Protein 4KRW (pdb70)

Nearest PDB structures (foldseek):
  4krw-assembly1_A-2  TM=1.015E+00  e=2.185E-10  Pseudomonas aeruginosa UCBPP-PA14
  4kji-assembly1_B  TM=9.568E-01  e=1.074E-08  Pseudomonas aeruginosa UCBPP-PA14
  8cxj-assembly4_H  TM=4.936E-01  e=4.977E+00  Streptococcus pyogenes
  3ctr-assembly1_A  TM=4.353E-01  e=3.812E+00  Homo sapiens
  3j80-assembly1_j  TM=2.978E-01  e=6.161E+00  Saccharomyces cerevisiae

Foldseek 3Di:
DKDKDKDKAAPPWDKDKDFAPPDDDVVQVVQCVPPRKDWDQDDDPDRITIIMIIGHPRMDIGTPVVD

Structure (mmCIF, N/CA/C/O backbone):
data_4KRW
#
_entry.id   4KRW
#
_cell.length_a   41.137
_cell.length_b   41.137
_cell.length_c   72.530
_cell.angle_alpha   90.00
_cell.angle_beta   90.00
_cell.angle_gamma   120.00
#
_symmetry.space_group_name_H-M   'P 31 1 2'
#
loop_
_entity.id
_entity.type
_entity.pdbx_description
1 polymer 'RsmN, a RNA-binding protein of Regulator of Secondary Metabolism'
2 non-polymer 'IODIDE ION'
3 water water
#
loop_
_atom_site.group_PDB
_atom_site.id
_atom_site.type_symbol
_atom_site.label_atom_id
_atom_site.label_alt_id
_atom_site.label_comp_id
_atom_site.label_asym_id
_atom_site.label_entity_id
_atom_site.label_seq_id
_atom_site.pdbx_PDB_ins_code
_atom_site.Cartn_x
_atom_site.Cartn_y
_atom_site.Cartn_z
_atom_site.occupancy
_atom_site.B_iso_or_equiv
_atom_site.auth_seq_id
_atom_site.auth_comp_id
_atom_site.auth_asym_id
_atom_site.auth_atom_id
_atom_site.pdbx_PDB_model_num
ATOM 1 N N . SER A 1 8 ? 11.469 3.211 -1.406 1.00 51.29 0 SER A N 1
ATOM 2 C CA . SER A 1 8 ? 11.443 1.728 -1.311 1.00 47.65 0 SER A CA 1
ATOM 3 C C . SER A 1 8 ? 12.670 1.270 -0.533 1.00 45.43 0 SER A C 1
ATOM 4 O O . SER A 1 8 ? 13.521 2.076 -0.123 1.00 46.97 0 SER A O 1
ATOM 7 N N . MET A 1 9 ? 12.761 -0.032 -0.316 1.00 38.08 1 MET A N 1
ATOM 8 C CA . MET A 1 9 ? 13.724 -0.532 0.640 1.00 37.44 1 MET A CA 1
ATOM 9 C C . MET A 1 9 ? 14.794 -1.342 -0.099 1.00 30.47 1 MET A C 1
ATOM 10 O O . MET A 1 9 ? 14.517 -1.898 -1.157 1.00 31.85 1 MET A O 1
ATOM 15 N N . GLY A 1 10 ? 16.004 -1.352 0.449 1.00 27.10 2 GLY A N 1
ATOM 16 C CA . GLY A 1 10 ? 17.039 -2.302 0.077 1.00 26.46 2 GLY A CA 1
ATOM 17 C C . GLY A 1 10 ? 16.833 -3.580 0.874 1.00 26.34 2 GLY A C 1
ATOM 18 O O . GLY A 1 10 ? 16.404 -3.521 2.033 1.00 22.77 2 GLY A O 1
ATOM 19 N N . PHE A 1 11 ? 17.175 -4.724 0.248 1.00 26.64 3 PHE A N 1
ATOM 20 C CA . PHE A 1 11 ? 16.955 -6.064 0.786 1.00 27.76 3 PHE A CA 1
ATOM 21 C C . PHE A 1 11 ? 18.175 -6.888 0.536 1.00 28.81 3 PHE A C 1
ATOM 22 O O . PHE A 1 11 ? 18.644 -6.952 -0.620 1.00 25.60 3 PHE A O 1
ATOM 30 N N . LEU A 1 12 ? 18.708 -7.517 1.593 1.00 22.79 4 LEU A N 1
ATO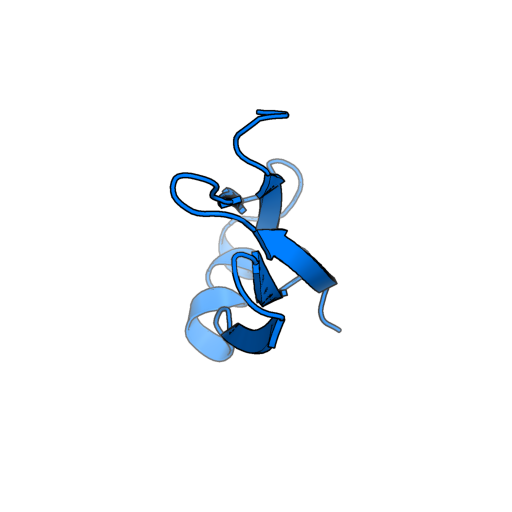M 31 C CA . LEU A 1 12 ? 19.838 -8.374 1.404 1.00 25.67 4 LEU A CA 1
ATOM 32 C C . LEU A 1 12 ? 19.572 -9.591 2.282 1.00 25.34 4 LEU A C 1
ATOM 33 O O . LEU A 1 12 ? 19.290 -9.413 3.480 1.00 24.96 4 LEU A O 1
ATOM 38 N N . ILE A 1 13 ? 19.650 -10.799 1.701 1.00 20.85 5 ILE A N 1
ATOM 39 C CA . ILE A 1 13 ?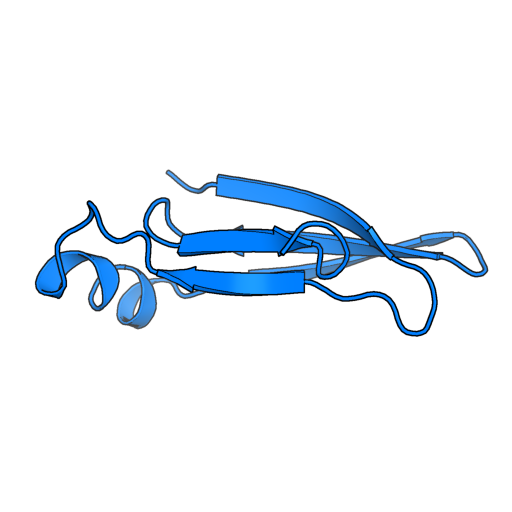 19.502 -12.040 2.469 1.00 19.97 5 ILE A CA 1
ATOM 40 C C . ILE A 1 13 ? 20.833 -12.765 2.222 1.00 21.77 5 ILE A C 1
ATOM 41 O O . ILE A 1 13 ? 21.221 -12.929 1.059 1.00 18.35 5 ILE A O 1
ATOM 46 N N . LEU A 1 14 ? 21.562 -13.142 3.286 1.00 19.72 6 LEU A N 1
ATOM 47 C CA . LEU A 1 14 ? 22.739 -13.967 3.094 1.00 21.35 6 LEU A CA 1
ATOM 48 C C . LEU A 1 14 ? 22.832 -15.119 4.055 1.00 22.31 6 LEU A C 1
ATOM 49 O O . LEU A 1 14 ? 22.437 -15.017 5.237 1.00 22.38 6 LEU A O 1
ATOM 54 N N . SER A 1 15 ? 23.398 -16.209 3.566 1.00 20.84 7 SER A N 1
ATOM 55 C CA . SER A 1 15 ? 23.705 -17.328 4.437 1.00 20.44 7 SER A CA 1
ATOM 56 C C . SER A 1 15 ? 24.828 -16.903 5.407 1.00 19.07 7 SER A C 1
ATOM 57 O O . SER A 1 15 ? 25.758 -16.226 5.018 1.00 20.91 7 SER A O 1
ATOM 60 N N . ARG A 1 16 ? 24.689 -17.224 6.699 1.00 17.27 8 ARG A N 1
ATOM 61 C CA . ARG A 1 16 ? 25.746 -16.901 7.664 1.00 17.86 8 ARG A CA 1
ATOM 62 C C . ARG A 1 16 ? 25.950 -18.180 8.475 1.00 19.39 8 ARG A C 1
ATOM 63 O O . ARG A 1 16 ? 24.974 -18.811 8.874 1.00 21.14 8 ARG A O 1
ATOM 71 N N . ARG A 1 17 ? 27.209 -18.545 8.715 1.00 21.53 9 ARG A N 1
ATOM 72 C CA . ARG A 1 17 ? 27.564 -19.666 9.604 1.00 25.79 9 ARG A CA 1
ATOM 73 C C . ARG A 1 17 ? 27.864 -19.061 10.934 1.00 25.38 9 ARG A C 1
ATOM 74 O O . ARG A 1 17 ? 27.935 -17.863 11.038 1.00 23.20 9 ARG A O 1
ATOM 82 N N . GLU A 1 18 ? 28.100 -19.895 11.950 1.00 25.68 10 GLU A N 1
ATOM 83 C CA . GLU A 1 18 ? 28.547 -19.402 13.264 1.00 25.54 10 GLU A CA 1
ATOM 84 C C . GLU A 1 18 ? 29.759 -18.505 13.233 1.00 22.67 10 GLU A C 1
ATOM 85 O O . GLU A 1 18 ? 30.757 -18.794 12.574 1.00 22.35 10 GLU A O 1
ATOM 91 N N . GLY A 1 19 ? 29.688 -17.404 13.961 1.00 20.52 11 GLY A N 1
ATOM 92 C CA . GLY A 1 19 ? 30.782 -16.439 13.951 1.00 20.25 11 GLY A CA 1
ATOM 93 C C . GLY A 1 19 ? 30.788 -15.556 12.700 1.00 21.56 11 GLY A C 1
ATOM 94 O O . GLY A 1 19 ? 31.664 -14.702 12.586 1.00 26.69 11 GLY A O 1
ATOM 95 N N . GLU A 1 20 ? 29.828 -15.713 11.765 1.00 20.55 12 GLU A N 1
ATOM 96 C CA . GLU A 1 20 ? 29.795 -14.764 10.632 1.00 22.14 12 GLU A CA 1
ATOM 97 C C . GLU A 1 20 ? 28.749 -13.660 10.884 1.00 24.34 12 GLU A C 1
ATOM 98 O O . GLU A 1 20 ? 27.642 -13.929 11.435 1.00 22.78 12 GLU A O 1
ATOM 104 N N . GLY A 1 21 ? 29.097 -12.444 10.468 1.00 22.13 13 GLY A N 1
ATOM 105 C CA . GLY A 1 21 ? 28.199 -11.285 10.719 1.00 23.45 13 GLY A CA 1
ATOM 106 C C . GLY A 1 21 ? 28.028 -10.266 9.584 1.00 22.02 13 GLY A C 1
ATOM 107 O O . GLY A 1 21 ? 28.624 -10.413 8.491 1.00 21.74 13 GLY A O 1
ATOM 108 N N . ILE A 1 22 ? 27.335 -9.170 9.912 1.00 20.10 14 ILE A N 1
ATOM 109 C CA . ILE A 1 22 ? 27.043 -8.079 8.958 1.00 19.61 14 ILE A CA 1
ATOM 110 C C . ILE A 1 22 ? 27.203 -6.786 9.740 1.00 18.42 14 ILE A C 1
ATOM 111 O O . ILE A 1 22 ? 26.930 -6.761 10.938 1.00 17.43 14 ILE A O 1
ATOM 116 N N . THR A 1 23 ? 27.687 -5.721 9.109 1.00 16.24 15 THR A N 1
ATOM 117 C CA . THR A 1 23 ? 27.780 -4.418 9.769 1.00 20.03 15 THR A CA 1
ATOM 118 C C . THR A 1 23 ? 26.862 -3.489 9.055 1.00 18.94 15 THR A C 1
ATOM 119 O O . THR A 1 23 ? 26.859 -3.502 7.832 1.00 21.39 15 THR A O 1
ATOM 123 N N . LEU A 1 24 ? 26.056 -2.711 9.785 1.00 16.92 16 LEU A N 1
ATOM 124 C CA . LEU A 1 24 ? 25.187 -1.707 9.162 1.00 18.67 16 LEU A CA 1
ATOM 125 C C . LEU A 1 24 ? 25.704 -0.339 9.535 1.00 21.11 16 LEU A C 1
ATOM 126 O O . LEU A 1 24 ? 25.977 -0.054 10.741 1.00 22.29 16 LEU A O 1
ATOM 131 N N . SER A 1 25 ? 25.780 0.533 8.549 1.00 22.29 17 SER A N 1
ATOM 132 C CA . SER A 1 25 ? 26.304 1.876 8.804 1.00 25.96 17 SER A CA 1
ATOM 133 C C . SER A 1 25 ? 25.486 2.853 7.958 1.00 24.43 17 SER A C 1
ATOM 134 O O . SER A 1 25 ? 24.545 2.448 7.296 1.00 24.39 17 SER A O 1
ATOM 137 N N . LEU A 1 26 ? 25.829 4.129 7.982 1.00 23.84 18 LEU A N 1
ATOM 138 C CA . LEU A 1 26 ? 25.059 5.082 7.182 1.00 25.96 18 LEU A CA 1
ATOM 139 C C . LEU A 1 26 ? 25.902 5.487 6.003 1.00 25.69 18 LEU A C 1
ATOM 140 O O . LEU A 1 26 ? 27.120 5.576 6.101 1.00 25.18 18 LEU A O 1
ATOM 145 N N . LYS A 1 27 ? 25.271 5.602 4.849 1.00 27.39 19 LYS A N 1
ATOM 146 C CA . LYS A 1 27 ? 25.983 6.019 3.631 1.00 26.45 19 LYS A CA 1
ATOM 147 C C . LYS A 1 27 ? 26.391 7.479 3.748 1.00 28.22 19 LYS A C 1
ATOM 148 O O . LYS A 1 27 ? 25.563 8.354 4.074 1.00 26.96 19 LYS A O 1
ATOM 154 N N . ALA A 1 28 ? 27.661 7.761 3.475 1.00 32.35 20 ALA A N 1
ATOM 155 C CA . ALA A 1 2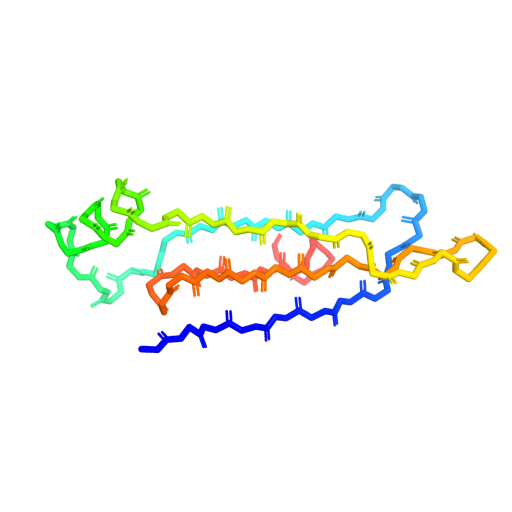8 ? 28.144 9.169 3.514 1.00 37.06 20 ALA A CA 1
ATOM 156 C C . ALA A 1 28 ? 27.437 10.184 2.581 1.00 36.45 20 ALA A C 1
ATOM 157 O O . ALA A 1 28 ? 27.333 11.354 2.937 1.00 39.33 20 ALA A O 1
ATOM 159 N N . ASP A 1 29 ? 26.967 9.751 1.408 1.00 38.88 21 ASP A N 1
ATOM 160 C CA . ASP A 1 29 ? 26.302 10.661 0.445 1.00 46.63 21 ASP A CA 1
ATOM 161 C C . ASP A 1 29 ? 24.838 11.039 0.737 1.00 43.88 21 ASP A C 1
ATOM 162 O O . ASP A 1 29 ? 24.308 11.938 0.116 1.00 41.37 21 ASP A O 1
ATOM 167 N N . TYR A 1 30 ? 24.185 10.359 1.677 1.00 44.70 22 TYR A N 1
ATOM 168 C CA . TYR A 1 30 ? 22.795 10.684 2.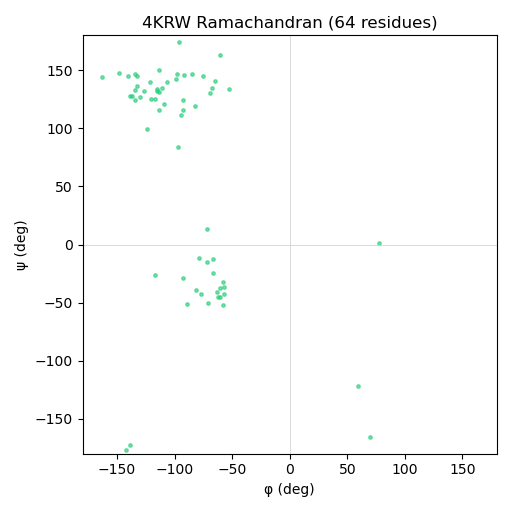035 1.00 41.24 22 TYR A CA 1
ATOM 169 C C . TYR A 1 30 ? 22.811 11.681 3.166 1.00 41.50 22 TYR A C 1
ATOM 170 O O . TYR A 1 30 ? 23.697 11.608 4.038 1.00 42.12 22 TYR A O 1
ATOM 179 N N . PRO A 1 31 ? 21.828 12.613 3.185 1.00 40.13 23 PRO A N 1
ATOM 180 C CA . PRO A 1 31 ? 21.737 13.671 4.213 1.00 45.17 23 PRO A CA 1
ATOM 181 C C . PRO A 1 31 ? 21.226 13.198 5.604 1.00 50.19 23 PRO A C 1
ATOM 182 O O . PRO A 1 31 ? 20.309 12.359 5.676 1.00 44.35 23 PRO A O 1
ATOM 186 N N . ALA A 1 32 ? 21.762 13.792 6.677 1.00 52.01 24 ALA A N 1
ATOM 187 C CA . ALA A 1 32 ? 21.461 13.374 8.053 1.00 51.73 24 ALA A CA 1
ATOM 188 C C . ALA A 1 32 ? 20.025 13.524 8.501 1.00 46.76 24 ALA A C 1
ATOM 189 O O . ALA A 1 32 ? 19.521 12.686 9.230 1.00 50.88 24 ALA A O 1
ATOM 191 N N . GLU A 1 33 ? 19.373 14.614 8.131 1.00 50.54 25 GLU A N 1
ATOM 192 C CA . GLU A 1 33 ? 17.975 14.791 8.490 1.00 50.62 25 GLU A CA 1
ATOM 193 C C . GLU A 1 33 ? 17.145 13.604 7.959 1.00 44.96 25 GLU A C 1
ATOM 194 O O . GLU A 1 33 ? 16.311 13.074 8.680 1.00 39.61 25 GLU A O 1
ATOM 200 N N . GLU A 1 34 ? 17.414 13.185 6.718 1.00 34.32 26 GLU A N 1
ATOM 201 C CA . GLU A 1 34 ? 16.570 12.216 6.019 1.00 29.12 26 GLU A CA 1
ATOM 202 C C . GLU A 1 34 ? 16.819 10.807 6.530 1.00 23.84 26 GLU A C 1
ATOM 203 O O . GLU A 1 34 ? 15.865 10.017 6.696 1.00 24.41 26 GLU A O 1
ATOM 209 N N . LEU A 1 35 ? 18.086 10.467 6.740 1.00 21.71 27 LEU A N 1
ATOM 210 C CA . LEU A 1 35 ? 18.407 9.120 7.259 1.00 26.00 27 LEU A CA 1
ATOM 211 C C . LEU A 1 35 ? 17.803 8.931 8.638 1.00 24.55 27 LEU A C 1
ATOM 212 O O . LEU A 1 35 ? 17.242 7.891 8.922 1.00 19.99 27 LEU A O 1
ATOM 217 N N . ILE A 1 36 ? 17.950 9.934 9.507 1.00 29.65 28 ILE A N 1
ATOM 218 C CA . ILE A 1 36 ? 17.368 9.815 10.851 1.00 35.01 28 ILE A CA 1
ATOM 219 C C . ILE A 1 36 ? 15.860 9.656 10.762 1.00 31.78 28 ILE A C 1
ATOM 220 O O . ILE A 1 36 ? 15.271 8.858 11.461 1.00 34.41 28 ILE A O 1
ATOM 225 N N . ARG A 1 37 ? 15.248 10.343 9.833 1.00 30.83 29 ARG A N 1
ATOM 226 C CA A ARG A 1 37 ? 13.835 10.176 9.582 0.38 34.99 29 ARG A CA 1
ATOM 227 C CA C ARG A 1 37 ? 13.838 10.165 9.629 0.62 37.91 29 ARG A CA 1
ATOM 228 C C . ARG A 1 37 ? 13.510 8.793 8.980 1.00 36.87 29 ARG A C 1
ATOM 229 O O . ARG A 1 37 ? 12.467 8.210 9.274 1.00 40.95 29 ARG A O 1
ATOM 244 N N . GLN A 1 38 ? 14.396 8.265 8.140 1.00 33.31 30 GLN A N 1
ATOM 245 C CA . GLN A 1 38 ? 14.175 6.905 7.568 1.00 33.09 30 GLN A CA 1
ATOM 246 C C . GLN A 1 38 ? 14.113 5.921 8.761 1.00 31.69 30 GLN A C 1
ATOM 247 O O . GLN A 1 38 ? 13.218 5.109 8.840 1.00 35.17 30 GLN A O 1
ATOM 253 N N . LEU A 1 39 ? 15.048 6.047 9.715 1.00 28.89 31 LEU A N 1
ATOM 254 C CA . LEU A 1 39 ? 15.285 5.071 10.829 1.00 28.93 31 LEU A CA 1
ATOM 255 C C . LEU A 1 39 ? 14.330 5.198 12.047 1.00 36.74 31 LEU A C 1
ATOM 256 O O . LEU A 1 39 ? 13.957 4.184 12.659 1.00 27.96 31 LEU A O 1
ATOM 261 N N . ARG A 1 40 ? 14.004 6.443 12.420 1.00 37.31 32 ARG A N 1
ATOM 262 C CA . ARG A 1 40 ? 12.916 6.704 13.360 1.00 50.42 32 ARG A CA 1
ATOM 263 C C . ARG A 1 40 ? 11.582 6.135 12.855 1.00 54.55 32 ARG A C 1
ATOM 264 O O . ARG A 1 40 ? 10.905 5.391 13.575 1.00 65.58 32 ARG A O 1
ATOM 272 N N . GLU A 1 41 ? 11.216 6.473 11.624 1.00 58.53 33 GLU A N 1
ATOM 273 C CA . GLU A 1 41 ? 9.903 6.126 11.117 1.00 55.86 33 GLU A CA 1
ATOM 274 C C . GLU A 1 41 ? 9.739 4.642 10.839 1.00 56.86 33 GLU A C 1
ATOM 275 O O . GLU A 1 41 ? 8.761 4.047 11.292 1.00 61.76 33 GLU A O 1
ATOM 281 N N . GLY A 1 42 ? 10.672 4.047 10.097 1.00 55.06 34 GLY A N 1
ATOM 282 C CA . GLY A 1 42 ? 10.497 2.679 9.605 1.00 49.25 34 GLY A CA 1
ATOM 283 C C . GLY A 1 42 ? 11.492 1.634 10.101 1.00 41.18 34 GLY A C 1
ATOM 284 O O . GLY A 1 42 ? 11.197 0.444 10.157 1.00 43.15 34 GLY A O 1
ATOM 285 N N . GLY A 1 43 ? 12.672 2.088 10.454 1.00 30.73 35 GLY A N 1
ATOM 286 C CA . GLY A 1 43 ? 13.670 1.225 11.035 1.00 26.84 35 GLY A CA 1
ATOM 287 C C . GLY A 1 43 ? 14.271 0.211 10.074 1.00 24.45 35 GLY A C 1
ATOM 288 O O . GLY A 1 43 ? 14.118 0.292 8.831 1.00 25.93 35 GLY A O 1
ATOM 289 N N . ILE A 1 44 ? 14.953 -0.765 10.678 1.00 20.23 36 ILE A N 1
ATOM 290 C CA . ILE A 1 44 ? 15.649 -1.796 9.953 1.00 17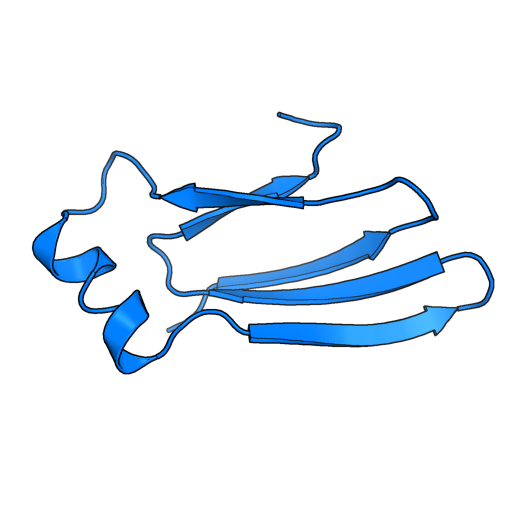.43 36 ILE A CA 1
ATOM 291 C C . ILE A 1 44 ? 15.014 -3.087 10.463 1.00 18.64 36 ILE A C 1
ATOM 292 O O . ILE A 1 44 ? 14.781 -3.227 11.704 1.00 17.37 36 ILE A O 1
ATOM 297 N N . ARG A 1 45 ? 14.780 -4.029 9.551 1.00 19.19 37 ARG A N 1
ATOM 298 C CA . ARG A 1 45 ? 14.231 -5.317 9.940 1.00 22.23 37 ARG A CA 1
ATOM 299 C C . ARG A 1 45 ? 15.294 -6.366 9.692 1.00 19.56 37 ARG A C 1
ATOM 300 O O . ARG A 1 45 ? 15.891 -6.387 8.607 1.00 18.23 37 ARG A O 1
ATOM 308 N N . ILE A 1 46 ? 15.530 -7.222 10.687 1.00 16.70 38 ILE A N 1
ATOM 309 C CA . ILE A 1 46 ? 16.414 -8.399 10.545 1.00 20.28 38 ILE A CA 1
ATOM 310 C C . ILE A 1 46 ? 15.503 -9.645 10.711 1.00 23.18 38 ILE A C 1
ATOM 311 O O . ILE A 1 46 ? 14.672 -9.689 11.648 1.00 19.37 38 ILE A O 1
ATOM 316 N N . LEU A 1 47 ? 15.627 -10.618 9.798 1.00 24.15 39 LEU A N 1
ATOM 317 C CA . LEU A 1 47 ? 14.698 -11.781 9.734 1.00 25.18 39 LEU A CA 1
ATOM 318 C C . LEU A 1 47 ? 15.552 -13.042 9.568 1.00 26.42 39 LEU A C 1
ATOM 319 O O . LEU A 1 47 ? 16.508 -13.029 8.790 1.00 22.31 39 LEU A O 1
ATOM 324 N N . VAL A 1 48 ? 15.283 -14.097 10.347 1.00 21.84 40 VAL A N 1
ATOM 325 C CA . VAL A 1 48 ? 15.983 -15.387 10.130 1.00 22.69 40 VAL A CA 1
ATOM 326 C C . VAL A 1 48 ? 15.014 -16.140 9.220 1.00 24.24 40 VAL A C 1
ATOM 327 O O . VAL A 1 48 ? 13.906 -16.510 9.610 1.00 23.84 40 VAL A O 1
ATOM 331 N N . THR A 1 49 ? 15.436 -16.320 8.000 1.00 23.65 41 THR A N 1
ATOM 332 C CA . THR A 1 49 ? 14.546 -16.679 6.933 1.00 31.63 41 THR A CA 1
ATOM 333 C C . THR A 1 49 ? 14.482 -18.202 6.772 1.00 30.29 41 THR A C 1
ATOM 334 O O . THR A 1 49 ? 13.451 -18.750 6.366 1.00 32.05 41 THR A 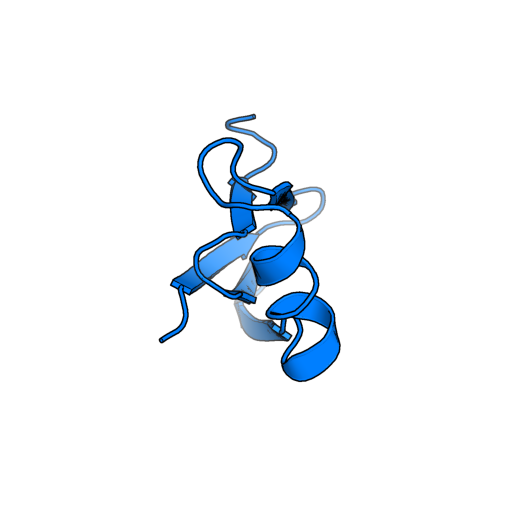O 1
ATOM 338 N N . ASP A 1 50 ? 15.575 -18.868 7.126 1.00 30.62 42 ASP A N 1
ATOM 339 C CA . ASP A 1 50 ? 15.771 -20.297 6.872 1.00 33.78 42 ASP A CA 1
ATOM 340 C C . ASP A 1 50 ? 16.890 -20.677 7.775 1.00 30.20 42 ASP A C 1
ATOM 341 O O . ASP A 1 50 ? 17.822 -19.909 7.919 1.00 26.71 42 ASP A O 1
ATOM 346 N N . ILE A 1 51 ? 16.851 -21.884 8.328 1.00 32.74 43 ILE A N 1
ATOM 347 C CA . ILE A 1 51 ? 18.010 -22.425 9.016 1.00 35.99 43 ILE A CA 1
ATOM 348 C C . ILE A 1 51 ? 18.290 -23.754 8.302 1.00 46.74 43 ILE A C 1
ATOM 349 O O . ILE A 1 51 ? 17.578 -24.742 8.504 1.00 37.51 43 ILE A O 1
ATOM 354 N N . ILE A 1 52 ? 19.256 -23.733 7.381 1.00 52.05 44 ILE A N 1
ATOM 355 C CA . ILE A 1 52 ? 19.625 -24.961 6.648 1.00 58.75 44 ILE A CA 1
ATOM 356 C C . ILE A 1 52 ? 20.846 -25.569 7.335 1.00 57.42 44 ILE A C 1
ATOM 357 O O . ILE A 1 52 ? 21.992 -25.304 6.936 1.00 57.94 44 ILE A O 1
ATOM 362 N N . GLY A 1 53 ? 20.575 -26.349 8.387 1.00 55.08 45 GLY A N 1
ATOM 363 C CA . GLY A 1 53 ? 21.613 -26.990 9.213 1.00 53.89 45 GLY A CA 1
ATOM 364 C C . GLY A 1 53 ? 22.548 -25.986 9.857 1.00 53.04 45 GLY A C 1
ATOM 365 O O . GLY A 1 53 ? 22.073 -25.101 10.567 1.00 54.10 45 GLY A O 1
ATOM 366 N N . ASN A 1 54 ? 23.861 -26.114 9.576 1.00 49.11 46 ASN A N 1
ATOM 367 C CA . ASN A 1 54 ? 24.949 -25.214 10.087 1.00 44.35 46 ASN A CA 1
ATOM 368 C C . ASN A 1 54 ? 25.036 -23.772 9.502 1.00 35.76 46 ASN A C 1
ATOM 369 O O . ASN A 1 54 ? 26.024 -23.055 9.699 1.00 31.81 46 ASN A O 1
ATOM 374 N N . GLN A 1 55 ? 23.985 -23.379 8.806 1.00 33.84 47 GLN A N 1
ATOM 375 C CA . GLN A 1 55 ? 23.892 -22.079 8.155 1.00 35.86 47 GLN A CA 1
ATOM 376 C C . GLN A 1 55 ? 22.549 -21.477 8.490 1.00 30.53 47 GLN A C 1
ATOM 377 O O . GLN A 1 55 ? 21.554 -22.201 8.578 1.00 29.07 47 GLN A O 1
ATOM 383 N N . ALA A 1 56 ? 22.531 -20.148 8.638 1.00 28.44 48 ALA A N 1
ATOM 384 C CA . ALA A 1 56 ? 21.289 -19.414 8.852 1.00 26.41 48 ALA A CA 1
ATOM 385 C C . ALA A 1 56 ? 21.292 -18.320 7.763 1.00 24.42 48 ALA A C 1
ATOM 386 O O . ALA A 1 56 ? 22.325 -17.706 7.480 1.00 24.14 48 ALA A O 1
ATOM 388 N N . ARG A 1 57 ? 20.175 -18.200 7.074 1.00 22.23 49 ARG A N 1
ATOM 389 C CA . ARG A 1 57 ? 19.946 -17.193 6.067 1.00 25.34 49 ARG A CA 1
ATOM 390 C C . ARG A 1 57 ? 19.279 -16.056 6.830 1.00 22.53 49 ARG A C 1
ATOM 391 O O . ARG A 1 57 ? 18.225 -16.241 7.426 1.00 24.80 49 ARG A O 1
ATOM 399 N N . VAL A 1 58 ? 19.979 -14.923 6.880 1.00 22.77 50 VAL A N 1
ATOM 400 C CA . VAL A 1 58 ? 19.572 -13.708 7.604 1.00 18.70 50 VAL A CA 1
ATOM 401 C C . VAL A 1 58 ? 19.195 -12.650 6.575 1.00 17.75 50 VAL A C 1
ATOM 402 O O . VAL A 1 58 ? 20.034 -12.283 5.714 1.00 18.75 50 VAL A O 1
ATOM 406 N N . GLY A 1 59 ? 17.957 -12.182 6.640 1.00 16.60 51 GLY A N 1
ATOM 407 C CA . GLY A 1 59 ? 17.486 -11.090 5.757 1.00 18.41 51 GLY A CA 1
ATOM 408 C C . GLY A 1 59 ? 17.560 -9.774 6.512 1.00 20.73 51 GLY A C 1
ATOM 409 O O . GLY A 1 59 ? 17.348 -9.725 7.763 1.00 21.60 51 GLY A O 1
ATOM 410 N N . ILE A 1 60 ? 17.854 -8.710 5.766 1.00 17.31 52 ILE A N 1
ATOM 411 C CA . ILE A 1 60 ? 17.909 -7.367 6.297 1.00 17.66 52 ILE A CA 1
ATOM 412 C C . ILE A 1 60 ? 17.155 -6.480 5.323 1.00 18.53 52 ILE A C 1
ATOM 413 O O . ILE A 1 60 ? 17.442 -6.482 4.101 1.00 18.98 52 ILE A O 1
ATOM 418 N N . GLU A 1 61 ? 16.167 -5.765 5.836 1.00 18.55 53 GLU A N 1
ATOM 419 C CA . GLU A 1 61 ? 15.475 -4.788 5.050 1.00 21.45 53 GLU A CA 1
ATOM 420 C C . GLU A 1 61 ? 15.746 -3.418 5.720 1.00 20.82 53 GLU A C 1
ATOM 421 O O . GLU A 1 61 ? 15.497 -3.252 6.918 1.00 20.06 53 GLU A O 1
ATOM 427 N N . ALA A 1 62 ? 16.265 -2.471 4.946 1.00 18.64 54 ALA A N 1
ATOM 428 C CA . ALA A 1 62 ? 16.774 -1.202 5.476 1.00 19.37 54 ALA A CA 1
ATOM 429 C C . ALA A 1 62 ? 16.563 -0.113 4.439 1.00 20.88 54 ALA A C 1
ATOM 430 O O . ALA A 1 62 ? 16.591 -0.377 3.224 1.00 22.27 54 ALA A O 1
ATOM 432 N N . PRO A 1 63 ? 16.328 1.103 4.919 1.00 21.75 55 PRO A N 1
ATOM 433 C CA . PRO A 1 63 ? 16.174 2.204 3.961 1.00 24.79 55 PRO A CA 1
ATOM 434 C C . PRO A 1 63 ? 17.458 2.354 3.138 1.00 22.41 55 PRO A C 1
ATOM 435 O O . PRO A 1 63 ? 18.504 1.902 3.570 1.00 20.38 55 PRO A O 1
ATOM 439 N N . ARG A 1 64 ? 17.381 3.062 2.007 1.00 23.00 56 ARG A N 1
ATOM 440 C CA . ARG A 1 64 ? 18.479 3.081 1.055 1.00 24.83 56 ARG A CA 1
ATOM 441 C C . ARG A 1 64 ? 19.704 3.744 1.580 1.00 23.55 56 ARG A C 1
ATOM 442 O O . ARG A 1 64 ? 20.795 3.440 1.117 1.00 23.73 56 ARG A O 1
ATOM 450 N N . GLY A 1 65 ? 19.529 4.633 2.552 1.00 20.31 57 GLY A N 1
ATOM 451 C CA . GLY A 1 65 ? 20.675 5.290 3.211 1.00 22.83 57 GLY A CA 1
ATOM 452 C C . GLY A 1 65 ? 21.594 4.390 4.056 1.00 19.68 57 GLY A C 1
ATOM 453 O O . GLY A 1 65 ? 22.645 4.809 4.487 1.00 21.08 57 GLY A O 1
ATOM 454 N N . VAL A 1 66 ? 21.161 3.177 4.338 1.00 18.18 58 VAL A N 1
ATOM 455 C CA . VAL A 1 66 ? 21.912 2.277 5.189 1.00 17.35 58 VAL A CA 1
ATOM 456 C C . VAL A 1 66 ? 22.807 1.399 4.312 1.00 18.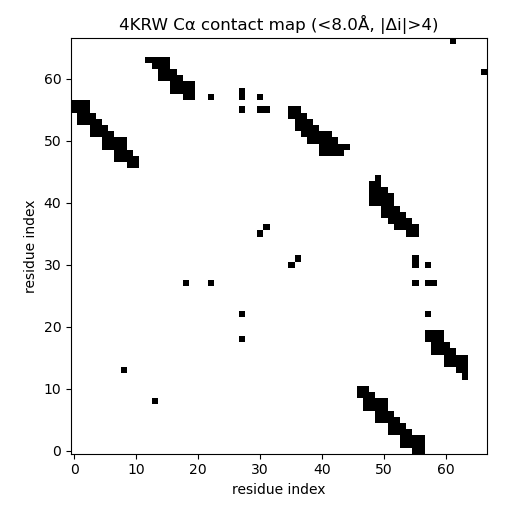52 58 VAL A C 1
ATOM 457 O O . VAL A 1 66 ? 22.324 0.719 3.393 1.00 19.77 58 VAL A O 1
ATOM 461 N N . LEU A 1 67 ? 24.089 1.449 4.631 1.00 19.30 59 LEU A N 1
ATOM 462 C CA . LEU A 1 67 ? 25.147 0.632 4.075 1.00 24.93 59 LEU A CA 1
ATOM 463 C C . LEU A 1 67 ? 25.169 -0.749 4.813 1.00 24.25 59 LEU A C 1
ATOM 464 O O . LEU A 1 67 ? 25.283 -0.774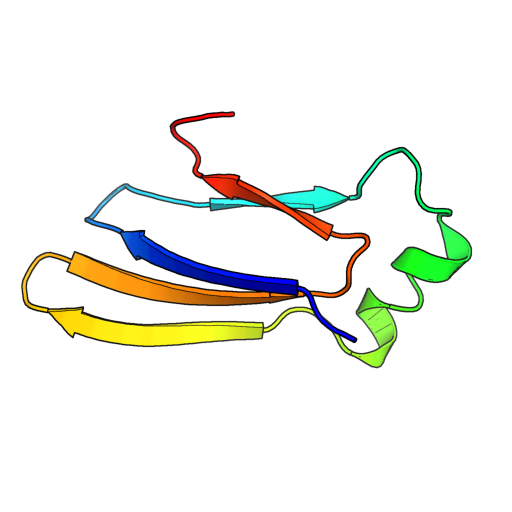 6.037 1.00 24.04 59 LEU A O 1
ATOM 469 N N . ILE A 1 68 ? 24.958 -1.861 4.103 1.00 22.30 60 ILE A N 1
ATOM 470 C CA . ILE A 1 68 ? 24.984 -3.190 4.685 1.00 23.35 60 ILE A CA 1
ATOM 471 C C . ILE A 1 68 ? 26.201 -3.947 4.103 1.00 29.25 60 ILE A C 1
ATOM 472 O O . ILE A 1 68 ? 26.238 -4.172 2.888 1.00 28.32 60 ILE A O 1
ATOM 477 N N . VAL A 1 69 ? 27.177 -4.302 4.953 1.00 27.17 61 VAL A N 1
ATOM 478 C CA . VAL A 1 69 ? 28.431 -4.948 4.526 1.00 30.16 61 VAL A CA 1
ATOM 479 C C . VAL A 1 69 ? 28.738 -6.204 5.346 1.00 28.42 61 VAL A C 1
ATOM 480 O O . VAL A 1 69 ? 28.770 -6.128 6.588 1.00 25.33 61 VAL A O 1
ATOM 484 N N . ARG A 1 70 ? 28.969 -7.337 4.663 1.00 26.55 62 ARG A N 1
ATOM 485 C CA . ARG A 1 70 ? 29.344 -8.589 5.351 1.00 27.12 62 ARG A CA 1
ATOM 486 C C . ARG A 1 70 ? 30.666 -8.337 5.979 1.00 24.87 62 ARG A C 1
ATOM 487 O O . ARG A 1 70 ? 31.530 -7.683 5.369 1.00 24.75 62 ARG A O 1
ATOM 495 N N . ASP A 1 71 ? 30.850 -8.853 7.189 1.00 26.61 63 ASP A N 1
ATOM 496 C CA . ASP A 1 71 ? 32.019 -8.537 8.022 1.00 28.32 63 ASP A CA 1
ATOM 497 C C . ASP A 1 71 ? 33.349 -8.865 7.331 1.00 29.54 63 ASP A C 1
ATOM 498 O O . ASP A 1 71 ? 34.325 -8.127 7.468 1.00 32.36 63 ASP A O 1
ATOM 503 N N . GLU A 1 72 ? 33.376 -9.961 6.568 1.00 31.06 64 GLU A N 1
ATOM 504 C CA . GLU A 1 72 ? 34.595 -10.423 5.869 1.00 34.41 64 GLU A CA 1
ATOM 505 C C . GLU A 1 72 ? 35.037 -9.558 4.656 1.00 36.18 64 GLU A C 1
ATOM 506 O O . GLU A 1 72 ? 36.181 -9.672 4.173 1.00 37.50 64 GLU A O 1
ATOM 512 N N . LEU A 1 73 ? 34.131 -8.700 4.180 1.00 37.23 65 LEU A N 1
ATOM 513 C CA . LEU A 1 73 ? 34.439 -7.704 3.128 1.00 44.90 65 LEU A CA 1
ATOM 514 C C . LEU A 1 73 ? 34.956 -6.372 3.698 1.00 54.74 65 LEU A C 1
ATOM 515 O O . LEU A 1 73 ? 36.006 -5.894 3.266 1.00 63.19 65 LEU A O 1
ATOM 520 N N . LYS A 1 74 ? 34.225 -5.788 4.660 1.00 66.50 66 LYS A N 1
ATOM 521 C CA . LYS A 1 74 ? 34.698 -4.618 5.462 1.00 75.09 66 LYS A CA 1
ATOM 522 C C . LYS A 1 74 ? 33.931 -4.382 6.798 1.00 74.23 66 LYS A C 1
ATOM 523 O O . LYS A 1 74 ? 34.343 -4.848 7.869 1.00 68.43 66 LYS A O 1
#

GO terms:
  GO:0042802 identical protein binding (F, IPI)

B-factor: mean 35.12, std 14.1, range [15.33, 89.03]

Sequence (67 aa):
SMGFLILSRREGEGITLSLKADYPAEELIRRQLREGGIRILVTDIIGNQARVGIEAPRGVLIVRDELK

Secondary structure (DSSP, 8-state):
-EEEEEEEE-TT--EEEEE-TTS-HHHHHHHHHHT--EEEEEEEETTEEEEEEEEETTEEEEETTT-

Organism: Pseudomonas aeruginosa (strain UCBPP-PA14) (NCBI:txid208963)

Solvent-accessible surface area: 5048 Å² total; per-residue (Å²): 136,52,22,138,66,87,18,56,24,121,166,92,78,20,42,67,60,54,88,66,111,124,69,83,71,117,89,10,68,138,34,49,203,150,52,18,61,180,115,115,85,44,50,126,131,65,111,54,30,102,24,7,6,60,1,9,116,0,8,72,41,30,90,69,104,115,192

InterPro domains:
  IPR003751 Translational regulator CsrA [PF02599] (4-67)
  IPR036107 Carbon storage regulator superfamily [G3DSA:2.60.40.4380] (1-71)
  IPR036107 Carbon storage regulator superfamily [SSF117130] (3-67)

Radius of gyration: 13.06 Å; Cα contacts (8 Å, |Δi|>4): 105; chains: 1; bounding box: 25×42×15 Å

CATH classification: 2.60.40.4380